Protein AF-Q04TT3-F1 (afdb_monomer)

pLDDT: mean 83.15, std 13.66, range [38.78, 97.31]

Organism: Leptospira borgpetersenii serovar Hardjo-bovis (strain JB197) (NCBI:txid355277)

Foldseek 3Di:
DDWDWDWDWDDQWQKIWIWTDTQPQFIAIDIDGHPGSVVSVVVSVVVVVVVVVVVDDQDAADDPVRLVVLVVVLVVPPDDDCLVSSLVVLSSCLVRYDPVCNLVSLVVNLVSLVVLLVQLDDPDDPPDPCPPPCSQVVCCVRHVDRSVRSNVVSVSSNVVSVVVNVVD

Structure (mmCIF, N/CA/C/O backbone):
data_AF-Q04TT3-F1
#
_entry.id   AF-Q04TT3-F1
#
loop_
_atom_site.group_PDB
_atom_site.id
_atom_site.type_symbol
_atom_site.label_atom_id
_atom_site.label_alt_id
_atom_site.label_comp_id
_atom_site.label_asym_id
_atom_site.label_entity_id
_atom_site.label_seq_id
_atom_site.pdbx_PDB_ins_code
_atom_site.Cartn_x
_atom_site.Cartn_y
_atom_site.Cartn_z
_atom_site.occupancy
_atom_site.B_iso_or_equiv
_atom_site.auth_seq_id
_atom_site.auth_comp_id
_atom_site.auth_asym_id
_atom_site.auth_atom_id
_atom_site.pdbx_PDB_model_num
ATOM 1 N N . MET A 1 1 ? -8.845 -22.925 8.012 1.00 45.50 1 MET A N 1
ATOM 2 C CA . MET A 1 1 ? -9.043 -21.457 8.051 1.00 45.50 1 MET A CA 1
ATOM 3 C C . MET A 1 1 ? -9.605 -21.012 6.712 1.00 45.50 1 MET A C 1
ATOM 5 O O . MET A 1 1 ? -9.170 -21.548 5.700 1.00 45.50 1 MET A O 1
ATOM 9 N N . ARG A 1 2 ? -10.594 -20.108 6.682 1.00 50.44 2 ARG A N 1
ATOM 10 C CA . ARG A 1 2 ? -11.038 -19.515 5.411 1.00 50.44 2 ARG A CA 1
ATOM 11 C C . ARG A 1 2 ? -9.914 -18.624 4.886 1.00 50.44 2 ARG A C 1
ATOM 13 O O . ARG A 1 2 ? -9.351 -17.847 5.645 1.00 50.44 2 ARG A O 1
ATOM 20 N N . SER A 1 3 ? -9.598 -18.778 3.608 1.00 63.53 3 SER A N 1
ATOM 21 C CA . SER A 1 3 ? -8.737 -17.865 2.863 1.00 63.53 3 SER A CA 1
ATOM 22 C C . SER A 1 3 ? -9.284 -16.440 2.955 1.00 63.53 3 SER A C 1
ATOM 24 O O . SER A 1 3 ? -10.418 -16.218 2.535 1.00 63.53 3 SER A O 1
ATOM 26 N N . ILE A 1 4 ? -8.501 -15.494 3.476 1.00 72.50 4 ILE A N 1
ATOM 27 C CA . ILE A 1 4 ? -8.856 -14.071 3.458 1.00 72.50 4 ILE A CA 1
ATOM 28 C C . ILE A 1 4 ? -8.253 -13.465 2.194 1.00 72.50 4 ILE A C 1
ATOM 30 O O . ILE A 1 4 ? -7.033 -13.399 2.051 1.00 72.50 4 ILE A O 1
ATOM 34 N N . THR A 1 5 ? -9.118 -13.052 1.273 1.00 84.19 5 THR A N 1
ATOM 35 C CA . THR A 1 5 ? -8.739 -12.263 0.100 1.00 84.19 5 THR A CA 1
ATOM 36 C C . THR A 1 5 ? -8.814 -10.786 0.439 1.00 84.19 5 THR A C 1
ATOM 38 O O . THR A 1 5 ? -9.765 -10.351 1.091 1.00 84.19 5 THR A O 1
ATOM 41 N N . TYR A 1 6 ? -7.861 -10.002 -0.045 1.00 84.62 6 TYR A N 1
ATOM 42 C CA . TYR A 1 6 ? -7.850 -8.559 0.157 1.00 84.62 6 TYR A CA 1
ATOM 43 C C . TYR A 1 6 ? -7.624 -7.833 -1.170 1.00 84.62 6 TYR A C 1
ATOM 45 O O . TYR A 1 6 ? -7.129 -8.399 -2.148 1.00 84.62 6 TYR A O 1
ATOM 53 N N . CYS A 1 7 ? -8.036 -6.569 -1.202 1.00 89.94 7 CYS A N 1
ATOM 54 C CA . CYS A 1 7 ? -7.717 -5.649 -2.276 1.00 89.94 7 CYS A CA 1
ATOM 55 C C . CYS A 1 7 ? -7.348 -4.302 -1.663 1.00 89.94 7 CYS A C 1
ATOM 57 O O . CYS A 1 7 ? -8.102 -3.750 -0.861 1.00 89.94 7 CYS A O 1
ATOM 59 N N . GLN A 1 8 ? -6.181 -3.799 -2.037 1.00 89.25 8 GLN A N 1
ATOM 60 C CA . GLN A 1 8 ? -5.664 -2.509 -1.628 1.00 89.25 8 GLN A CA 1
ATOM 61 C C . GLN A 1 8 ? -5.526 -1.621 -2.858 1.00 89.25 8 GLN A C 1
ATOM 63 O O . GLN A 1 8 ? -4.967 -2.029 -3.874 1.00 89.25 8 GLN A O 1
ATOM 68 N N . LEU A 1 9 ? -6.068 -0.411 -2.745 1.00 92.56 9 LEU A N 1
ATOM 69 C CA . LEU A 1 9 ? -5.995 0.617 -3.769 1.00 92.56 9 LEU A CA 1
ATOM 70 C C . LEU A 1 9 ? -5.149 1.771 -3.232 1.00 92.56 9 LEU A C 1
ATOM 72 O O . LEU A 1 9 ? -5.448 2.309 -2.164 1.00 92.56 9 LEU A O 1
ATOM 76 N N . GLU A 1 10 ? -4.112 2.155 -3.965 1.00 92.31 10 GLU A N 1
ATOM 77 C CA . GLU A 1 10 ? -3.209 3.248 -3.604 1.00 92.31 10 GLU A CA 1
ATOM 78 C C . GLU A 1 10 ? -3.128 4.255 -4.753 1.00 92.31 10 GLU A C 1
ATOM 80 O O . GLU A 1 10 ? -3.262 3.897 -5.924 1.00 92.31 10 GLU A O 1
ATOM 85 N N . LEU A 1 11 ? -2.900 5.523 -4.414 1.00 92.88 11 LEU A N 1
ATOM 86 C CA . LEU A 1 11 ? -2.811 6.617 -5.376 1.00 92.88 11 LEU A CA 1
ATOM 87 C C . LEU A 1 11 ? -1.561 7.456 -5.111 1.00 92.88 11 LEU A C 1
ATOM 89 O O . LEU A 1 11 ? -1.401 8.025 -4.028 1.00 92.88 11 LEU A O 1
ATOM 93 N N . TYR A 1 12 ? -0.723 7.590 -6.137 1.00 91.56 12 TYR A N 1
ATOM 94 C CA . TYR A 1 12 ? 0.510 8.371 -6.109 1.00 91.56 12 TYR A CA 1
ATOM 95 C C . TYR A 1 12 ? 0.590 9.281 -7.341 1.00 91.56 12 TYR A C 1
ATOM 97 O O . TYR A 1 12 ? 1.057 8.883 -8.406 1.00 91.56 12 TYR A O 1
ATOM 105 N N . GLY A 1 13 ? 0.122 10.526 -7.212 1.00 90.38 13 GLY A N 1
ATOM 106 C CA . GLY A 1 13 ? 0.045 11.447 -8.352 1.00 90.38 13 GLY A CA 1
ATOM 107 C C . GLY A 1 13 ? -0.952 10.939 -9.396 1.00 90.38 13 GLY A C 1
ATOM 108 O O . GLY A 1 13 ? -2.126 10.777 -9.076 1.00 90.38 13 GLY A O 1
ATOM 109 N N . SER A 1 14 ? -0.484 10.665 -10.617 1.00 92.62 14 SER A N 1
ATOM 110 C CA . SER A 1 14 ? -1.290 10.064 -11.690 1.00 92.62 14 SER A CA 1
ATOM 111 C C . SER A 1 14 ? -1.205 8.530 -11.754 1.00 92.62 14 SER A C 1
ATOM 113 O O . SER A 1 14 ? -1.708 7.925 -12.698 1.00 92.62 14 SER A O 1
ATOM 115 N N . ILE A 1 15 ? -0.555 7.890 -10.777 1.00 93.56 15 ILE A N 1
ATOM 116 C CA . ILE A 1 15 ? -0.375 6.437 -10.727 1.00 93.56 15 ILE A CA 1
ATOM 117 C C . ILE A 1 15 ? -1.375 5.827 -9.744 1.00 93.56 15 ILE A C 1
ATOM 119 O O . ILE A 1 15 ? -1.393 6.197 -8.567 1.00 93.56 15 ILE A O 1
ATOM 123 N N . VAL A 1 16 ? -2.162 4.860 -10.214 1.00 95.88 16 VAL A N 1
ATOM 124 C CA . VAL A 1 16 ? -3.056 4.034 -9.392 1.00 95.88 16 VAL A CA 1
ATOM 125 C C . VAL A 1 16 ? -2.460 2.638 -9.261 1.00 95.88 16 VAL A C 1
ATOM 127 O O . VAL A 1 16 ? -2.189 1.975 -10.263 1.00 95.88 16 VAL A O 1
ATOM 130 N N . ILE A 1 17 ? -2.274 2.183 -8.025 1.00 94.62 17 ILE A N 1
ATOM 131 C CA . ILE A 1 17 ? -1.771 0.843 -7.716 1.00 94.62 17 ILE A CA 1
ATOM 132 C C . ILE A 1 17 ? -2.904 0.004 -7.147 1.00 94.62 17 ILE A C 1
ATOM 134 O O . ILE A 1 17 ? -3.594 0.415 -6.212 1.00 94.62 17 ILE A O 1
ATOM 138 N N . VAL A 1 18 ? -3.081 -1.185 -7.714 1.00 93.94 18 VAL A N 1
ATOM 139 C CA . VAL A 1 18 ? -4.058 -2.177 -7.275 1.00 93.94 18 VAL A CA 1
ATOM 140 C C . VAL A 1 18 ? -3.305 -3.418 -6.832 1.00 93.94 18 VAL A C 1
ATOM 142 O O . VAL A 1 18 ? -2.758 -4.140 -7.659 1.00 93.94 18 VAL A O 1
ATOM 145 N N . SER A 1 19 ? -3.312 -3.685 -5.532 1.00 90.75 19 SER A N 1
ATOM 146 C CA . SER A 1 19 ? -2.748 -4.905 -4.955 1.00 90.75 19 SER A CA 1
ATOM 147 C C . SER A 1 19 ? -3.892 -5.841 -4.580 1.00 90.75 19 SER A C 1
ATOM 149 O O . SER A 1 19 ? -4.702 -5.511 -3.713 1.00 90.75 19 SER A O 1
ATOM 151 N N . LYS A 1 20 ? -3.991 -7.000 -5.231 1.00 89.62 20 LYS A N 1
ATOM 152 C CA . LYS A 1 20 ? -4.978 -8.047 -4.921 1.00 89.62 20 LYS A CA 1
ATOM 153 C C . LYS A 1 20 ? -4.248 -9.308 -4.503 1.00 89.62 20 LYS A C 1
ATOM 155 O O . LYS A 1 20 ? -3.353 -9.747 -5.211 1.00 89.62 20 LYS A O 1
ATOM 160 N N . GLY A 1 21 ? -4.648 -9.922 -3.402 1.00 85.38 21 GLY A N 1
ATOM 161 C CA . GLY A 1 21 ? -3.961 -11.117 -2.931 1.00 85.38 21 GLY A CA 1
ATOM 162 C C . GLY A 1 21 ? -4.792 -11.964 -1.992 1.00 85.38 21 GLY A C 1
ATOM 163 O O . GLY A 1 21 ? -5.947 -11.658 -1.665 1.00 85.38 21 GLY A O 1
ATOM 164 N N . GLN A 1 22 ? -4.167 -13.052 -1.569 1.00 80.62 22 GLN A N 1
ATOM 165 C CA . GLN A 1 22 ? -4.653 -13.918 -0.515 1.00 80.62 22 GLN A CA 1
ATOM 166 C C . GLN A 1 22 ? -3.584 -13.957 0.570 1.00 80.62 22 GLN A C 1
ATOM 168 O O . GLN A 1 22 ? -2.437 -14.290 0.288 1.00 80.62 22 GLN A O 1
ATOM 173 N N . LEU A 1 23 ? -3.988 -13.684 1.811 1.00 72.38 23 LEU A N 1
ATOM 174 C CA . LEU A 1 23 ? -3.067 -13.645 2.942 1.00 72.38 23 LEU A CA 1
ATOM 175 C C . LEU A 1 23 ? -2.246 -14.948 3.031 1.00 72.38 23 LEU A C 1
ATOM 177 O O . LEU A 1 23 ? -2.831 -16.038 3.099 1.00 72.38 23 LEU A O 1
ATOM 181 N N . GLY A 1 24 ? -0.914 -14.819 3.022 1.00 69.25 24 GLY A N 1
ATOM 182 C CA . GLY A 1 24 ? 0.050 -15.926 3.089 1.00 69.25 24 GLY A CA 1
ATOM 183 C C . GLY A 1 24 ? 0.190 -16.750 1.801 1.00 69.25 24 GLY A C 1
ATOM 184 O O . GLY A 1 24 ? 0.664 -17.884 1.849 1.00 69.25 24 GLY A O 1
ATOM 185 N N . LYS A 1 25 ? -0.298 -16.245 0.660 1.00 73.88 25 LYS A N 1
ATOM 186 C CA . LYS A 1 25 ? -0.160 -16.885 -0.663 1.00 73.88 25 LYS A CA 1
ATOM 187 C C . LYS A 1 25 ? 0.359 -15.944 -1.756 1.00 73.88 25 LYS A C 1
ATOM 189 O O . LYS A 1 25 ? 0.292 -16.302 -2.931 1.00 73.88 25 LYS A O 1
ATOM 194 N N . GLY A 1 26 ? 0.847 -14.765 -1.380 1.00 73.00 26 GLY A N 1
ATOM 195 C CA . GLY A 1 26 ? 1.313 -13.747 -2.312 1.00 73.00 26 GLY A CA 1
ATOM 196 C C . GLY A 1 26 ? 0.197 -12.892 -2.918 1.00 73.00 26 GLY A C 1
ATOM 197 O O . GLY A 1 26 ? -1.002 -13.041 -2.628 1.00 73.00 26 GLY A O 1
ATOM 198 N N . ARG A 1 27 ? 0.619 -11.957 -3.773 1.00 84.19 27 ARG A N 1
ATOM 199 C CA . ARG A 1 27 ? -0.220 -10.867 -4.270 1.00 84.19 27 ARG A CA 1
ATOM 200 C C . ARG A 1 27 ? 0.085 -10.524 -5.713 1.00 84.19 27 ARG A C 1
ATOM 202 O O . ARG A 1 27 ? 1.195 -10.672 -6.178 1.00 84.19 27 ARG A O 1
ATOM 209 N N . ILE A 1 28 ? -0.892 -9.995 -6.423 1.00 89.62 28 ILE A N 1
ATOM 210 C CA . ILE A 1 28 ? -0.698 -9.406 -7.743 1.00 89.62 28 ILE A CA 1
ATOM 211 C C . ILE A 1 28 ? -0.787 -7.901 -7.570 1.00 89.62 28 ILE A C 1
ATOM 213 O O . ILE A 1 28 ? -1.786 -7.397 -7.047 1.00 89.62 28 ILE A O 1
ATOM 217 N N . ILE A 1 29 ? 0.246 -7.189 -8.011 1.00 91.50 29 ILE A N 1
ATOM 218 C CA . ILE A 1 29 ? 0.243 -5.731 -8.045 1.00 91.50 29 ILE A CA 1
ATOM 219 C C . ILE A 1 29 ? 0.126 -5.281 -9.497 1.00 91.50 29 ILE A C 1
ATOM 221 O O . ILE A 1 29 ? 0.976 -5.568 -10.333 1.00 91.50 29 ILE A O 1
ATOM 225 N N . THR A 1 30 ? -0.939 -4.546 -9.797 1.00 93.19 30 THR A N 1
ATOM 226 C CA . THR A 1 30 ? -1.148 -3.901 -11.094 1.00 93.19 30 THR A CA 1
ATOM 227 C C . THR A 1 30 ? -0.964 -2.399 -10.953 1.00 93.19 30 THR A C 1
ATOM 229 O O . THR A 1 30 ? -1.481 -1.783 -10.021 1.00 93.19 30 THR A O 1
ATOM 232 N N . MET A 1 31 ? -0.235 -1.807 -11.894 1.00 94.19 31 MET A N 1
ATOM 233 C CA . MET A 1 31 ? -0.026 -0.368 -11.970 1.00 94.19 31 MET A CA 1
ATOM 234 C C . MET A 1 31 ? -0.754 0.211 -13.181 1.00 94.19 31 MET A C 1
ATOM 236 O O . MET A 1 31 ? -0.522 -0.206 -14.316 1.00 94.19 31 MET A O 1
ATOM 240 N N . HIS A 1 32 ? -1.577 1.225 -12.936 1.00 94.31 32 HIS A N 1
ATOM 241 C CA . HIS A 1 32 ? -2.252 2.012 -13.958 1.00 94.31 32 HIS A CA 1
ATOM 242 C C . HIS A 1 32 ? -1.674 3.426 -13.958 1.00 94.31 32 HIS A C 1
ATOM 244 O O . HIS A 1 32 ? -1.581 4.069 -12.911 1.00 94.31 32 HIS A O 1
ATOM 250 N N . ARG A 1 33 ? -1.249 3.898 -15.131 1.00 93.62 33 ARG A N 1
ATOM 251 C CA . ARG A 1 33 ? -0.715 5.250 -15.315 1.00 93.62 33 ARG A CA 1
ATOM 252 C C . ARG A 1 33 ? -1.748 6.079 -16.055 1.00 93.62 33 ARG A C 1
ATOM 254 O O . ARG A 1 33 ? -1.990 5.840 -17.235 1.00 93.62 33 ARG A O 1
ATOM 261 N N . GLU A 1 34 ? -2.318 7.051 -15.363 1.00 95.44 34 GLU A N 1
ATOM 262 C CA . GLU A 1 34 ? -3.268 7.985 -15.948 1.00 95.44 34 GLU A CA 1
ATOM 263 C C . GLU A 1 34 ? -2.572 9.236 -16.482 1.00 95.44 34 GLU A C 1
ATOM 265 O O . GLU A 1 34 ? -1.430 9.559 -16.141 1.00 95.44 34 GLU A O 1
ATOM 270 N N . THR A 1 35 ? -3.292 9.979 -17.319 1.00 94.31 35 THR A N 1
ATOM 271 C CA . THR A 1 35 ? -2.793 11.212 -17.938 1.00 94.31 35 THR A CA 1
ATOM 272 C C . THR A 1 35 ? -2.663 12.380 -16.959 1.00 94.31 35 THR A C 1
ATOM 274 O O . THR A 1 35 ? -1.934 13.329 -17.237 1.00 94.31 35 THR A O 1
ATOM 277 N N . SER A 1 36 ? -3.374 12.343 -15.827 1.00 94.44 36 SER A N 1
ATOM 278 C CA . SER A 1 36 ? -3.357 13.391 -14.801 1.00 94.44 36 SER A CA 1
ATOM 279 C C . SER A 1 36 ? -3.758 12.854 -13.422 1.00 94.44 36 SER A C 1
ATOM 281 O O . SER A 1 36 ? -4.281 11.748 -13.291 1.00 94.44 36 SER A O 1
ATOM 283 N N . SER A 1 37 ? -3.551 13.651 -12.373 1.00 93.69 37 SER A N 1
ATOM 284 C CA . SER A 1 37 ? -3.995 13.296 -11.018 1.00 93.69 37 SER A CA 1
ATOM 285 C C . SER A 1 37 ? -5.522 13.236 -10.910 1.00 93.69 37 SER A C 1
ATOM 287 O O . SER A 1 37 ? -6.060 12.383 -10.214 1.00 93.69 37 SER A O 1
ATOM 289 N N . GLU A 1 38 ? -6.245 14.112 -11.611 1.00 96.00 38 GLU A N 1
ATOM 290 C CA . GLU A 1 38 ? -7.714 14.140 -11.608 1.00 96.00 38 GLU A CA 1
ATOM 291 C C . GLU A 1 38 ? -8.291 12.873 -12.244 1.00 96.00 38 GLU A C 1
ATOM 293 O O . GLU A 1 38 ? -9.227 12.276 -11.712 1.00 96.00 38 GLU A O 1
ATOM 298 N N . THR A 1 39 ? -7.696 12.432 -13.355 1.00 96.69 39 THR A N 1
ATOM 299 C CA . THR A 1 39 ? -8.084 11.186 -14.032 1.00 96.69 39 THR A CA 1
ATOM 300 C C . THR A 1 39 ? -7.752 9.956 -13.181 1.00 96.69 39 THR A C 1
ATOM 302 O O . THR A 1 39 ? -8.585 9.059 -13.068 1.00 96.69 39 THR A O 1
ATOM 305 N N . ALA A 1 40 ? -6.623 9.959 -12.464 1.00 96.06 40 ALA A N 1
ATOM 306 C CA . ALA A 1 40 ? -6.284 8.920 -11.486 1.00 96.06 40 ALA A CA 1
ATOM 307 C C . ALA A 1 40 ? -7.254 8.849 -10.299 1.00 96.06 40 ALA A C 1
ATOM 309 O O . ALA A 1 40 ? -7.634 7.757 -9.878 1.00 96.06 40 ALA A O 1
ATOM 310 N N . VAL A 1 41 ? -7.719 9.992 -9.787 1.00 96.75 41 VAL A N 1
ATOM 311 C CA . VAL A 1 41 ? -8.748 10.031 -8.735 1.00 96.75 41 VAL A CA 1
ATOM 312 C C . VAL A 1 41 ? -10.076 9.455 -9.236 1.00 96.75 41 VAL A C 1
ATOM 314 O O . VAL A 1 41 ? -10.720 8.696 -8.508 1.00 96.75 41 VAL A O 1
ATOM 317 N N . ALA A 1 42 ? -10.480 9.780 -10.469 1.00 96.56 42 ALA A N 1
ATOM 318 C CA . ALA A 1 42 ? -11.685 9.217 -11.075 1.00 96.56 42 ALA A CA 1
ATOM 319 C C . ALA A 1 42 ? -11.574 7.689 -11.220 1.00 96.56 42 ALA A C 1
ATOM 321 O O . ALA A 1 42 ? -12.445 6.966 -10.738 1.00 96.56 42 ALA A O 1
ATOM 322 N N . HIS A 1 43 ? -10.455 7.195 -11.756 1.00 97.31 43 HIS A N 1
ATOM 323 C CA . HIS A 1 43 ? -10.203 5.761 -11.889 1.00 97.31 43 HIS A CA 1
ATOM 324 C C . HIS A 1 43 ? -10.215 5.041 -10.525 1.00 97.31 43 HIS A C 1
ATOM 326 O O . HIS A 1 43 ? -10.869 4.010 -10.365 1.00 97.31 43 HIS A O 1
ATOM 332 N N . LEU A 1 44 ? -9.575 5.609 -9.497 1.00 95.69 44 LEU A N 1
ATOM 333 C CA . LEU A 1 44 ? -9.604 5.060 -8.136 1.00 95.69 44 LEU A CA 1
ATOM 334 C C . LEU A 1 44 ? -11.040 4.950 -7.584 1.00 95.69 44 LEU A C 1
ATOM 336 O O . LEU A 1 44 ? -11.384 3.969 -6.920 1.00 95.69 44 LEU A O 1
ATOM 340 N N . SER A 1 45 ? -11.883 5.951 -7.856 1.00 95.12 45 SER A N 1
ATOM 341 C CA . SER A 1 45 ? -13.297 5.956 -7.462 1.00 95.12 45 SER A CA 1
ATOM 342 C C . SER A 1 45 ? -14.081 4.834 -8.150 1.00 95.12 45 SER A C 1
ATOM 344 O O . SER A 1 45 ? -14.827 4.108 -7.485 1.00 95.12 45 SER A O 1
ATOM 346 N N . ASP A 1 46 ? -13.865 4.633 -9.449 1.00 96.38 46 ASP A N 1
ATOM 347 C CA . ASP A 1 46 ? -14.522 3.579 -10.229 1.00 96.38 46 ASP A CA 1
ATOM 348 C C . ASP A 1 46 ? -14.107 2.175 -9.761 1.00 96.38 46 ASP A C 1
ATOM 350 O O . ASP A 1 46 ? -14.953 1.286 -9.586 1.00 96.38 46 ASP A O 1
ATOM 354 N N . LEU A 1 47 ? -12.818 1.983 -9.460 1.00 96.25 47 LEU A N 1
ATOM 355 C CA . LEU A 1 47 ? -12.307 0.750 -8.856 1.00 96.25 47 LEU A CA 1
ATOM 356 C C . LEU A 1 47 ? -12.965 0.486 -7.501 1.00 96.25 47 LEU A C 1
ATOM 358 O O . LEU A 1 47 ? -13.438 -0.621 -7.247 1.00 96.25 47 LEU A O 1
ATOM 362 N N . ARG A 1 48 ? -13.072 1.506 -6.641 1.00 92.88 48 ARG A N 1
ATOM 363 C CA . ARG A 1 48 ? -13.723 1.373 -5.331 1.00 92.88 48 ARG A CA 1
ATOM 364 C C . ARG A 1 48 ? -15.189 0.955 -5.458 1.00 92.88 48 ARG A C 1
ATOM 366 O O . ARG A 1 48 ? -15.635 0.092 -4.704 1.00 92.88 48 ARG A O 1
ATOM 373 N N . GLN A 1 49 ? -15.938 1.532 -6.398 1.00 94.00 49 GLN A N 1
ATOM 374 C CA . GLN A 1 49 ? -17.330 1.137 -6.645 1.00 94.00 49 GLN A CA 1
ATOM 375 C C . GLN A 1 49 ? -17.436 -0.304 -7.152 1.00 94.00 49 GLN A C 1
ATOM 377 O O . GLN A 1 49 ? -18.365 -1.022 -6.779 1.00 94.00 49 GLN A O 1
ATOM 382 N N . SER A 1 50 ? -16.483 -0.738 -7.976 1.00 94.69 50 SER A N 1
ATOM 383 C CA . SER A 1 50 ? -16.419 -2.112 -8.479 1.00 94.69 50 SER A CA 1
ATOM 384 C C . SER A 1 50 ? -16.149 -3.111 -7.351 1.00 94.69 50 SER A C 1
ATOM 386 O O . SER A 1 50 ? -16.868 -4.099 -7.232 1.00 94.69 50 SER A O 1
ATOM 388 N N . LEU A 1 51 ? -15.224 -2.798 -6.437 1.00 92.62 51 LEU A N 1
ATOM 389 C CA . LEU A 1 51 ? -14.944 -3.633 -5.263 1.00 92.62 51 LEU A CA 1
ATOM 390 C C . LEU A 1 51 ? -16.168 -3.813 -4.352 1.00 92.62 51 LEU A C 1
ATOM 392 O O . LEU A 1 51 ? -16.407 -4.912 -3.857 1.00 92.62 51 LEU A O 1
ATOM 396 N N . VAL A 1 52 ? -16.986 -2.771 -4.169 1.00 90.62 52 VAL A N 1
ATOM 397 C CA . VAL A 1 52 ? -18.241 -2.885 -3.402 1.00 90.62 52 VAL A CA 1
ATOM 398 C C . VAL A 1 52 ? -19.212 -3.864 -4.072 1.00 90.62 52 VAL A C 1
ATOM 400 O O . VAL A 1 52 ? -19.829 -4.675 -3.385 1.00 90.62 52 VAL A O 1
ATOM 403 N N . LYS A 1 53 ? -19.319 -3.845 -5.408 1.00 91.81 53 LYS A N 1
ATOM 404 C CA . LYS A 1 53 ? -20.140 -4.810 -6.168 1.00 91.81 53 LYS A CA 1
ATOM 405 C C . LYS A 1 53 ? -19.597 -6.241 -6.067 1.00 91.81 53 LYS A C 1
ATOM 407 O O . LYS A 1 53 ? -20.373 -7.189 -6.113 1.00 91.81 53 LYS A O 1
ATOM 412 N N . GLU A 1 54 ? -18.286 -6.391 -5.885 1.00 91.25 54 GLU A N 1
ATOM 413 C CA . GLU A 1 54 ? -17.604 -7.665 -5.619 1.00 91.25 54 GLU A CA 1
ATOM 414 C C . GLU A 1 54 ? -17.713 -8.122 -4.144 1.00 91.25 54 GLU A C 1
ATOM 416 O O . GLU A 1 54 ? -17.162 -9.159 -3.781 1.00 91.25 54 GLU A O 1
ATOM 421 N N . ASN A 1 55 ? -18.469 -7.410 -3.296 1.00 90.56 55 ASN A N 1
ATOM 422 C CA . ASN A 1 55 ? -18.647 -7.665 -1.857 1.00 90.56 55 ASN A CA 1
ATOM 423 C C . ASN A 1 55 ? -17.396 -7.435 -0.992 1.00 90.56 55 ASN A C 1
ATOM 425 O O . ASN A 1 55 ? -17.320 -7.937 0.133 1.00 90.56 55 ASN A O 1
ATOM 429 N N . TYR A 1 56 ? -16.426 -6.650 -1.467 1.00 89.06 56 TYR A N 1
ATOM 430 C CA . TYR A 1 56 ? -15.367 -6.161 -0.589 1.00 89.06 56 TYR A CA 1
ATOM 431 C C . TYR A 1 56 ? -15.931 -5.130 0.386 1.00 89.06 56 TYR A C 1
ATOM 433 O O . TYR A 1 56 ? -16.665 -4.212 0.012 1.00 89.06 56 TYR A O 1
ATOM 441 N N . VAL A 1 57 ? -15.529 -5.258 1.648 1.00 87.75 57 VAL A N 1
ATOM 442 C CA . VAL A 1 57 ? -15.878 -4.321 2.715 1.00 87.75 57 VAL A CA 1
ATOM 443 C C . VAL A 1 57 ? -14.642 -3.553 3.155 1.00 87.75 57 VAL A C 1
ATOM 445 O O . VAL A 1 57 ? -13.543 -4.105 3.230 1.00 87.75 57 VAL A O 1
ATOM 448 N N . SER A 1 58 ? -14.813 -2.263 3.444 1.00 85.00 58 SER A N 1
ATOM 449 C CA . SER A 1 58 ? -13.747 -1.488 4.077 1.00 85.00 58 SER A CA 1
ATOM 450 C C . SER A 1 58 ? -13.460 -2.060 5.467 1.00 85.00 58 SER A C 1
ATOM 452 O O . SER A 1 58 ? -14.401 -2.408 6.183 1.00 85.00 58 SER A O 1
ATOM 454 N N . PRO A 1 59 ? -12.185 -2.174 5.860 1.00 82.44 59 PRO A N 1
ATOM 455 C CA . PRO A 1 59 ? -11.850 -2.796 7.125 1.00 82.44 59 PRO A CA 1
ATOM 456 C C . PRO A 1 59 ? -12.217 -1.891 8.307 1.00 82.44 59 PRO A C 1
ATOM 458 O O . PRO A 1 59 ? -11.994 -0.681 8.271 1.00 82.44 59 PRO A O 1
ATOM 461 N N . GLU A 1 60 ? -12.732 -2.489 9.381 1.00 86.94 60 GLU A N 1
ATOM 462 C CA . GLU A 1 60 ? -13.015 -1.769 10.625 1.00 86.94 60 GLU A CA 1
ATOM 463 C C . GLU A 1 60 ? -11.717 -1.374 11.360 1.00 86.94 60 GLU A C 1
ATOM 465 O O . GLU A 1 60 ? -10.718 -2.114 11.284 1.00 86.94 60 GLU A O 1
ATOM 470 N N . PRO A 1 61 ? -11.715 -0.242 12.097 1.00 88.31 61 PRO A N 1
ATOM 471 C CA . PRO A 1 61 ? -10.610 0.138 12.973 1.00 88.31 61 PRO A CA 1
ATOM 472 C C . PRO A 1 61 ? -10.252 -0.968 13.968 1.00 88.31 61 PRO A C 1
ATOM 474 O O . PRO A 1 61 ? -11.116 -1.706 14.445 1.00 88.31 61 PRO A O 1
ATOM 477 N N . LEU A 1 62 ? -8.968 -1.085 14.300 1.00 86.62 62 LEU A N 1
ATOM 478 C CA . LEU A 1 62 ? -8.520 -2.032 15.312 1.00 86.62 62 LEU A CA 1
ATOM 479 C C . LEU A 1 62 ? -8.846 -1.524 16.722 1.00 86.62 62 LEU A C 1
ATOM 481 O O . LEU A 1 62 ? -8.817 -0.330 17.011 1.00 86.62 62 LEU A O 1
ATOM 485 N N . SER A 1 63 ? -9.128 -2.457 17.634 1.00 89.19 63 SER A N 1
ATOM 486 C CA . SER A 1 63 ? -9.133 -2.143 19.066 1.00 89.19 63 SER A CA 1
ATOM 487 C C . SER A 1 63 ? -7.701 -1.919 19.563 1.00 89.19 63 SER A C 1
ATOM 489 O O . SER A 1 63 ? -6.764 -2.507 19.026 1.00 89.19 63 SER A O 1
ATOM 491 N N . LYS A 1 64 ? -7.524 -1.156 20.650 1.00 87.81 64 LYS A N 1
ATOM 492 C CA . LYS A 1 64 ? -6.199 -0.912 21.250 1.00 87.81 64 LYS A CA 1
ATOM 493 C C . LYS A 1 64 ? -5.426 -2.210 21.534 1.00 87.81 64 LYS A C 1
ATOM 495 O O . LYS A 1 64 ? -4.261 -2.322 21.177 1.00 87.81 64 LYS A O 1
ATOM 500 N N . LYS A 1 65 ? -6.102 -3.220 22.094 1.00 89.75 65 LYS A N 1
ATOM 501 C CA . LYS A 1 65 ? -5.514 -4.543 22.362 1.00 89.75 65 LYS A CA 1
ATOM 502 C C . LYS A 1 65 ? -5.065 -5.250 21.076 1.00 89.75 65 LYS A C 1
ATOM 504 O O . LYS A 1 65 ? -4.027 -5.902 21.069 1.00 89.75 65 LYS A O 1
ATOM 509 N N . ALA A 1 66 ? -5.843 -5.134 19.997 1.00 86.56 66 ALA A N 1
ATOM 510 C CA . ALA A 1 66 ? -5.476 -5.705 18.703 1.00 86.56 66 ALA A CA 1
ATOM 511 C C . ALA A 1 66 ? -4.288 -4.966 18.063 1.00 86.56 66 ALA A C 1
ATOM 513 O O . ALA A 1 66 ? -3.436 -5.617 17.468 1.00 86.56 66 ALA A O 1
ATOM 514 N N . GLU A 1 67 ? -4.194 -3.641 18.219 1.00 87.00 67 GLU A N 1
ATOM 515 C CA . GLU A 1 67 ? -3.014 -2.877 17.787 1.00 87.00 67 GLU A CA 1
ATOM 516 C C . GLU A 1 67 ? -1.757 -3.294 18.561 1.00 87.00 67 GLU A C 1
ATOM 518 O O . GLU A 1 67 ? -0.724 -3.553 17.951 1.00 87.00 67 GLU A O 1
ATOM 523 N N . GLU A 1 68 ? -1.840 -3.396 19.890 1.00 85.25 68 GLU A N 1
ATOM 524 C CA . GLU A 1 68 ? -0.723 -3.817 20.746 1.00 85.25 68 GLU A CA 1
ATOM 525 C C . GLU A 1 68 ? -0.210 -5.212 20.369 1.00 85.25 68 GLU A C 1
ATOM 527 O O . GLU A 1 68 ? 0.994 -5.388 20.172 1.00 85.25 68 GLU A O 1
ATOM 532 N N . GLN A 1 69 ? -1.122 -6.178 20.204 1.00 83.19 69 GLN A N 1
ATOM 533 C CA . GLN A 1 69 ? -0.776 -7.527 19.758 1.00 83.19 69 GLN A CA 1
ATOM 534 C C . GLN A 1 69 ? -0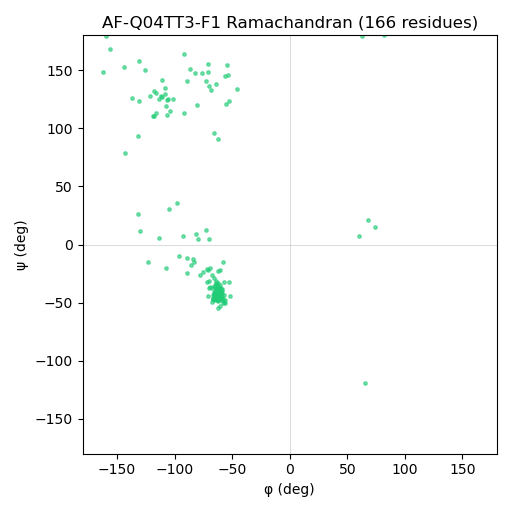.132 -7.503 18.369 1.00 83.19 69 GLN A C 1
ATOM 536 O O . GLN A 1 69 ? 0.905 -8.122 18.164 1.00 83.19 69 GLN A O 1
ATOM 541 N N . PHE A 1 70 ? -0.691 -6.732 17.435 1.00 80.25 70 PHE A N 1
ATOM 542 C CA . PHE A 1 70 ? -0.138 -6.619 16.092 1.00 80.25 70 PHE A CA 1
ATOM 543 C C . PHE A 1 70 ? 1.296 -6.080 16.092 1.00 80.25 70 PHE A C 1
ATOM 545 O O . PHE A 1 70 ? 2.155 -6.643 15.422 1.00 80.25 70 PHE A O 1
ATOM 552 N N . PHE A 1 71 ? 1.589 -5.007 16.833 1.00 80.25 71 PHE A N 1
ATOM 553 C CA . PHE A 1 71 ? 2.963 -4.507 16.894 1.00 80.25 71 PHE A CA 1
ATOM 554 C C . PHE A 1 71 ? 3.913 -5.513 17.542 1.00 80.25 71 PHE A C 1
ATOM 556 O O . PHE A 1 71 ? 5.073 -5.562 17.140 1.00 80.25 71 PHE A O 1
ATOM 563 N N . ALA A 1 72 ? 3.450 -6.297 18.520 1.00 77.75 72 ALA A N 1
ATOM 564 C CA . ALA A 1 72 ? 4.248 -7.379 19.084 1.00 77.75 72 ALA A CA 1
ATOM 565 C C . ALA A 1 72 ? 4.552 -8.449 18.023 1.00 77.75 72 ALA A C 1
ATOM 567 O O . ALA A 1 7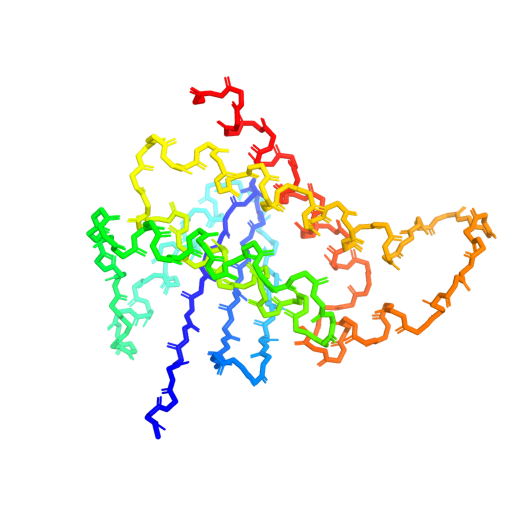2 ? 5.708 -8.833 17.862 1.00 77.75 72 ALA A O 1
ATOM 568 N N . ASP A 1 73 ? 3.547 -8.861 17.249 1.00 74.75 73 ASP A N 1
ATOM 569 C CA . ASP A 1 73 ? 3.692 -9.873 16.202 1.00 74.75 73 ASP A CA 1
ATOM 570 C C . ASP A 1 73 ? 4.578 -9.369 15.053 1.00 74.75 73 ASP A C 1
ATOM 572 O O . ASP A 1 73 ? 5.532 -10.042 14.675 1.00 74.75 73 ASP A O 1
ATOM 576 N N . LEU A 1 74 ? 4.354 -8.148 14.557 1.00 72.25 74 LEU A N 1
ATOM 577 C CA . LEU A 1 74 ? 5.108 -7.554 13.448 1.00 72.25 74 LEU A CA 1
ATOM 578 C C . LEU A 1 74 ? 6.607 -7.407 13.756 1.00 72.25 74 LEU A C 1
ATOM 580 O O . LEU A 1 74 ? 7.435 -7.617 12.871 1.00 72.25 74 LEU A O 1
ATOM 584 N N . LEU A 1 75 ? 6.974 -7.066 14.997 1.00 65.44 75 LEU A N 1
ATOM 585 C CA . LEU A 1 75 ? 8.382 -7.000 15.421 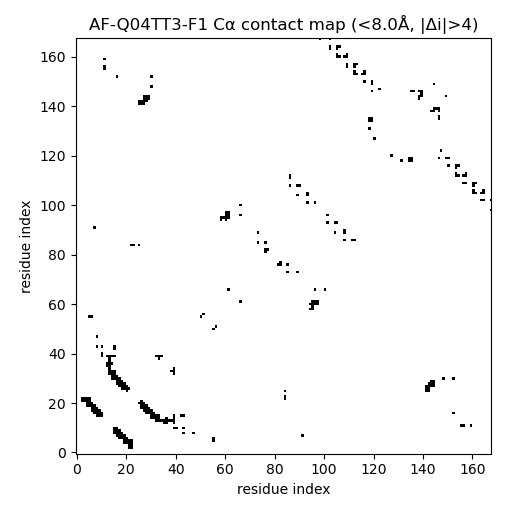1.00 65.44 75 LEU A CA 1
ATOM 586 C C . LEU A 1 75 ? 9.044 -8.391 15.447 1.00 65.44 75 LEU A C 1
ATOM 588 O O . LEU A 1 75 ? 10.258 -8.504 15.255 1.00 65.44 75 LEU A O 1
ATOM 592 N N . ASN A 1 76 ? 8.251 -9.450 15.628 1.00 62.84 76 ASN A N 1
ATOM 593 C CA . ASN A 1 76 ? 8.724 -10.833 15.639 1.00 62.84 76 ASN A CA 1
ATOM 594 C C . ASN A 1 76 ? 8.870 -11.445 14.230 1.00 62.84 76 ASN A C 1
ATOM 596 O O . A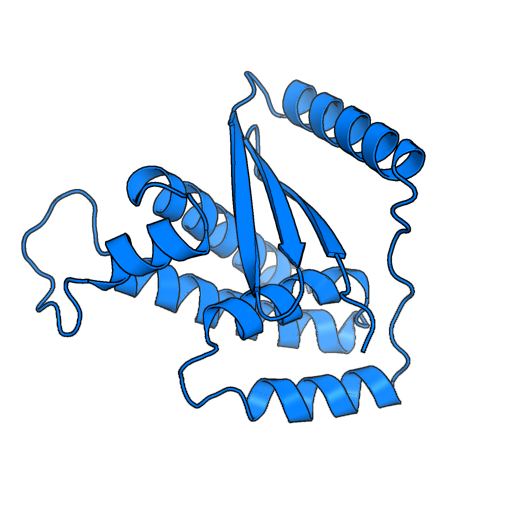SN A 1 76 ? 9.588 -12.431 14.090 1.00 62.84 76 ASN A O 1
ATOM 600 N N . VAL A 1 77 ? 8.295 -10.842 13.176 1.00 57.28 77 VAL A N 1
ATOM 601 C CA . VAL A 1 77 ? 8.406 -11.277 11.754 1.00 57.28 77 VAL A CA 1
ATOM 602 C C . VAL A 1 77 ? 9.801 -10.984 11.149 1.00 57.28 77 VAL A C 1
ATOM 604 O O . VAL A 1 77 ? 10.032 -11.084 9.951 1.00 57.28 77 VAL A O 1
ATOM 607 N N . SER A 1 78 ? 10.796 -10.637 11.967 1.00 49.94 78 SER A N 1
ATOM 608 C CA . SER A 1 78 ? 12.165 -10.302 11.538 1.00 49.94 78 SER A CA 1
ATOM 609 C C . SER A 1 78 ? 13.001 -11.485 11.009 1.00 49.94 78 SER A C 1
ATOM 611 O O . SER A 1 78 ? 14.175 -11.297 10.697 1.00 49.94 78 SER A O 1
ATOM 613 N N . LYS A 1 79 ? 12.436 -12.694 10.868 1.00 51.88 79 LYS A N 1
ATOM 614 C CA . LYS A 1 79 ? 13.134 -13.881 10.345 1.00 51.88 79 LYS A CA 1
ATOM 615 C C . LYS A 1 79 ? 12.453 -14.378 9.059 1.00 51.88 79 LYS A C 1
ATOM 617 O O . LYS A 1 79 ? 11.333 -14.868 9.117 1.00 51.88 79 LYS A O 1
ATOM 622 N N . TYR A 1 80 ? 13.134 -14.217 7.918 1.00 41.09 80 TYR A N 1
ATOM 623 C CA . TYR A 1 80 ? 12.744 -14.698 6.574 1.00 41.09 80 TYR A CA 1
ATOM 624 C C . TYR A 1 80 ? 12.256 -16.161 6.610 1.00 41.09 80 TYR A C 1
ATOM 626 O O . TYR A 1 80 ? 12.904 -16.971 7.282 1.00 41.09 80 TYR A O 1
ATOM 634 N N . PRO A 1 81 ? 11.125 -16.509 5.951 1.00 49.62 81 PRO A N 1
ATOM 635 C CA . PRO A 1 81 ? 10.845 -16.272 4.520 1.00 49.62 81 PRO A CA 1
ATOM 636 C C . PRO A 1 81 ? 9.700 -15.286 4.183 1.00 49.62 81 PRO A C 1
ATOM 638 O O . PRO A 1 81 ? 9.367 -15.121 3.019 1.00 49.62 81 PRO A O 1
ATOM 641 N N . GLU A 1 82 ? 9.094 -14.608 5.159 1.00 66.25 82 GLU A N 1
ATOM 642 C CA . GLU A 1 82 ? 7.799 -13.906 4.994 1.00 66.25 82 GLU A CA 1
ATOM 643 C C . GLU A 1 82 ? 7.922 -12.367 4.890 1.00 66.25 82 GLU A C 1
ATOM 645 O O . GLU A 1 82 ? 7.055 -11.614 5.341 1.00 66.25 82 GLU A O 1
ATOM 650 N N . PHE A 1 83 ? 9.027 -11.840 4.350 1.00 74.19 83 PHE A N 1
ATOM 651 C CA . PHE A 1 83 ? 9.284 -10.393 4.373 1.00 74.19 83 PHE A CA 1
ATOM 652 C C . PHE A 1 83 ? 8.204 -9.569 3.643 1.00 74.19 83 PHE A C 1
ATOM 654 O O . PHE A 1 83 ? 7.718 -8.572 4.199 1.00 74.19 83 PHE A O 1
ATOM 661 N N . HIS A 1 84 ? 7.808 -9.993 2.437 1.00 78.75 84 HIS A N 1
ATOM 662 C CA . HIS A 1 84 ? 6.776 -9.323 1.643 1.00 78.75 84 HIS A CA 1
ATOM 663 C C . HIS A 1 84 ? 5.370 -9.510 2.226 1.00 78.75 84 HIS A C 1
ATOM 665 O O . HIS A 1 84 ? 4.592 -8.556 2.206 1.00 78.75 84 HIS A O 1
ATOM 671 N N . ASP A 1 85 ? 5.090 -10.649 2.865 1.00 74.31 85 ASP A N 1
ATOM 672 C CA . ASP A 1 85 ? 3.864 -10.855 3.648 1.00 74.31 85 ASP A CA 1
ATOM 673 C C . ASP A 1 85 ? 3.795 -9.866 4.822 1.00 74.31 85 ASP A C 1
ATOM 675 O O . ASP A 1 85 ? 2.772 -9.231 5.071 1.00 74.31 85 ASP A O 1
ATOM 679 N N . GLY A 1 86 ? 4.911 -9.649 5.525 1.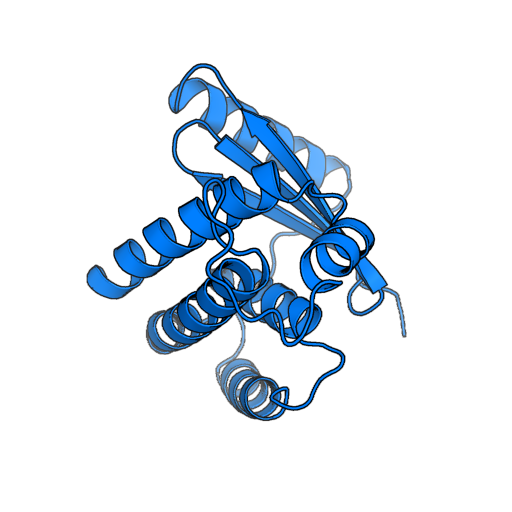00 75.44 86 GLY A N 1
ATOM 680 C CA . GLY A 1 86 ? 4.986 -8.660 6.600 1.00 75.44 86 GLY A CA 1
ATOM 681 C C . GLY A 1 86 ? 4.771 -7.221 6.114 1.00 75.44 86 GLY A C 1
ATOM 682 O O . GLY A 1 86 ? 4.173 -6.412 6.829 1.00 75.44 86 GLY A O 1
ATOM 683 N N . LEU A 1 87 ? 5.248 -6.889 4.909 1.00 81.31 87 LEU A N 1
ATOM 684 C CA . LEU A 1 87 ? 4.971 -5.599 4.273 1.00 81.31 87 LEU A CA 1
ATOM 685 C C . LEU A 1 87 ? 3.485 -5.476 3.913 1.00 81.31 87 LEU A C 1
ATOM 687 O O . LEU A 1 87 ? 2.862 -4.475 4.254 1.00 81.31 87 LEU A O 1
ATOM 691 N N . GLU A 1 88 ? 2.904 -6.504 3.300 1.00 77.56 88 GLU A N 1
ATOM 692 C CA . GLU A 1 88 ? 1.486 -6.569 2.940 1.00 77.56 88 GLU A CA 1
ATOM 693 C C . GLU A 1 88 ? 0.569 -6.396 4.156 1.00 77.56 88 GLU A C 1
ATOM 695 O O . GLU A 1 88 ? -0.340 -5.560 4.149 1.00 77.56 88 GLU A O 1
ATOM 700 N N . VAL A 1 89 ? 0.828 -7.142 5.231 1.00 76.31 89 VAL A N 1
ATOM 701 C CA . VAL A 1 89 ? 0.050 -7.036 6.466 1.00 76.31 89 VAL A CA 1
ATOM 702 C C . VAL A 1 89 ? 0.159 -5.624 7.035 1.00 76.31 89 VAL A C 1
ATOM 704 O O . VAL A 1 89 ? -0.864 -5.028 7.373 1.00 76.31 89 VAL A O 1
ATOM 707 N N . ALA A 1 90 ? 1.365 -5.054 7.106 1.00 80.31 90 ALA A N 1
ATOM 708 C CA . ALA A 1 90 ? 1.560 -3.696 7.607 1.00 80.31 90 ALA A CA 1
ATOM 709 C C . ALA A 1 90 ? 0.819 -2.646 6.756 1.00 80.31 90 ALA A C 1
ATOM 711 O O . ALA A 1 90 ? 0.184 -1.744 7.305 1.00 80.31 90 ALA A O 1
ATOM 712 N N . GLU A 1 91 ? 0.848 -2.783 5.430 1.00 83.19 91 GLU A N 1
ATOM 713 C CA . GLU A 1 91 ? 0.158 -1.898 4.489 1.00 83.19 91 GLU A CA 1
ATOM 714 C C . GLU A 1 91 ? -1.366 -1.949 4.683 1.00 83.19 91 GLU A C 1
ATOM 716 O O . GLU A 1 91 ? -2.013 -0.904 4.812 1.00 83.19 91 GLU A O 1
ATOM 721 N N . SER A 1 92 ? -1.928 -3.154 4.831 1.00 76.12 92 SER A N 1
ATOM 722 C CA . SER A 1 92 ? -3.369 -3.371 5.035 1.00 76.12 92 SER A CA 1
ATOM 723 C C . SER A 1 92 ? -3.931 -2.706 6.304 1.00 76.12 92 SER A C 1
ATOM 725 O O . SER A 1 92 ? -5.134 -2.450 6.420 1.00 76.12 92 SER A O 1
ATOM 727 N N . LEU A 1 93 ? -3.066 -2.414 7.278 1.00 78.75 93 LEU A N 1
ATOM 728 C CA . LEU A 1 93 ? -3.450 -1.878 8.581 1.00 78.75 93 LEU A CA 1
ATOM 729 C C . LEU A 1 93 ? -3.347 -0.359 8.662 1.00 78.75 93 LEU A C 1
ATOM 731 O O . LEU A 1 93 ? -3.865 0.224 9.616 1.00 78.75 93 LEU A O 1
ATOM 735 N N . LEU A 1 94 ? -2.752 0.303 7.666 1.00 83.62 94 LEU A N 1
ATOM 736 C CA . LEU A 1 94 ? -2.518 1.747 7.699 1.00 83.62 94 LEU A CA 1
ATOM 737 C C . LEU A 1 94 ? -3.811 2.559 7.901 1.00 83.62 94 LEU A C 1
ATOM 739 O O . LEU A 1 94 ? -3.801 3.602 8.560 1.00 83.62 94 LEU A O 1
ATOM 743 N N . LEU A 1 95 ? -4.935 2.055 7.381 1.00 82.62 95 LEU A N 1
ATOM 744 C CA . LEU A 1 95 ? -6.262 2.661 7.533 1.00 82.62 95 LEU A CA 1
ATOM 745 C C . LEU A 1 95 ? -6.981 2.283 8.837 1.00 82.62 95 LEU A C 1
ATOM 747 O O . LEU A 1 95 ? -7.987 2.902 9.173 1.00 82.62 95 LEU A O 1
ATOM 751 N N . ARG A 1 96 ? -6.489 1.277 9.564 1.00 86.06 96 ARG A N 1
ATOM 752 C CA . ARG A 1 96 ? -7.173 0.677 10.718 1.00 86.06 96 ARG A CA 1
ATOM 753 C C . ARG A 1 96 ? -6.543 1.037 12.057 1.00 86.06 96 ARG A C 1
ATOM 755 O O . ARG A 1 96 ? -7.211 0.890 13.075 1.00 86.06 96 ARG A O 1
ATOM 762 N N . VAL A 1 97 ? -5.278 1.462 12.059 1.00 88.25 97 VAL A N 1
ATOM 763 C CA . VAL A 1 97 ? -4.552 1.844 13.277 1.00 88.25 97 VAL A CA 1
ATOM 764 C C . VAL A 1 97 ? -4.859 3.277 13.712 1.00 88.25 97 VAL A C 1
ATOM 766 O O . VAL A 1 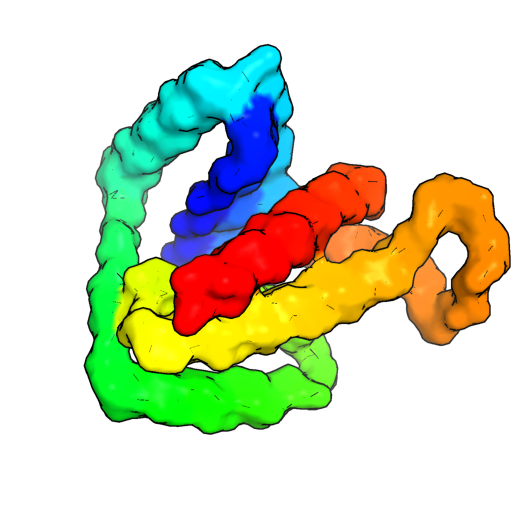97 ? -5.054 4.182 12.889 1.00 88.25 97 VAL A O 1
ATOM 769 N N . SER A 1 98 ? -4.840 3.492 15.024 1.00 87.81 98 SER A N 1
ATOM 770 C CA . SER A 1 98 ? -4.924 4.796 15.673 1.00 87.81 98 SER A CA 1
ATOM 771 C C . SER A 1 98 ? -3.850 5.768 15.172 1.00 87.81 98 SER A C 1
ATOM 773 O O . SER A 1 98 ? -2.775 5.372 14.722 1.00 87.81 98 SER A O 1
ATOM 775 N N . ASN A 1 99 ? -4.111 7.075 15.270 1.00 84.94 99 ASN A N 1
ATOM 776 C CA . ASN A 1 99 ? -3.143 8.094 14.848 1.00 84.94 99 ASN A CA 1
ATOM 777 C C . ASN A 1 99 ? -1.833 8.042 15.654 1.00 84.94 99 ASN A C 1
ATOM 779 O O . ASN A 1 99 ? -0.773 8.278 15.078 1.00 84.94 99 ASN A O 1
ATOM 783 N N . GLU A 1 100 ? -1.899 7.679 16.940 1.00 84.25 100 GLU A N 1
ATOM 784 C CA . GLU A 1 100 ? -0.726 7.473 17.803 1.00 84.25 100 GLU A CA 1
ATOM 785 C C . GLU A 1 100 ? 0.209 6.405 17.217 1.00 84.25 100 GLU A C 1
ATOM 787 O O . GLU A 1 100 ? 1.411 6.624 17.058 1.00 84.25 100 GLU A O 1
ATOM 792 N N . ASN A 1 101 ? -0.361 5.275 16.795 1.00 88.31 101 ASN A N 1
ATOM 793 C CA . ASN A 1 101 ? 0.395 4.161 16.237 1.00 88.31 101 ASN A CA 1
ATOM 794 C C . ASN A 1 101 ? 0.668 4.278 14.732 1.00 88.31 101 ASN A C 1
ATOM 796 O O . ASN A 1 101 ? 1.587 3.636 14.218 1.00 88.31 101 ASN A O 1
ATOM 800 N N . LYS A 1 102 ? -0.069 5.129 14.014 1.00 90.38 102 LYS A N 1
ATOM 801 C CA . LYS A 1 102 ? 0.089 5.338 12.569 1.00 90.38 102 LYS A CA 1
ATOM 802 C C . LYS A 1 102 ? 1.494 5.800 12.210 1.00 90.38 102 LYS A C 1
ATOM 804 O O . LYS A 1 102 ? 2.087 5.277 11.272 1.00 90.38 102 LYS A O 1
ATOM 809 N N . LYS A 1 103 ? 2.073 6.720 12.990 1.00 91.19 103 LYS A N 1
ATOM 810 C CA . LYS A 1 103 ? 3.450 7.188 12.769 1.00 91.19 103 LYS A CA 1
ATOM 811 C C . LYS A 1 103 ? 4.479 6.072 12.966 1.00 91.19 103 LYS A C 1
ATOM 813 O O . LYS A 1 103 ? 5.445 5.996 12.211 1.00 91.19 103 LYS A O 1
ATOM 818 N N . LYS A 1 104 ? 4.269 5.193 13.953 1.00 89.69 104 LYS A N 1
ATOM 819 C CA . LYS A 1 104 ? 5.123 4.018 14.191 1.00 89.69 104 LYS A CA 1
ATOM 820 C C . LYS A 1 104 ? 5.033 3.030 13.026 1.00 89.69 104 LYS A C 1
ATOM 822 O O . LYS A 1 104 ? 6.067 2.610 12.519 1.00 89.69 104 LYS A O 1
ATOM 827 N N . LEU A 1 105 ? 3.819 2.716 12.571 1.00 89.88 105 LEU A N 1
ATOM 828 C CA . LEU A 1 105 ? 3.592 1.832 11.425 1.00 89.88 105 LEU A CA 1
ATOM 829 C C . LEU A 1 105 ? 4.217 2.387 10.139 1.00 89.88 105 LEU A C 1
ATOM 831 O O . LEU A 1 105 ? 4.886 1.651 9.424 1.00 89.88 105 LEU A O 1
ATOM 835 N N . LEU A 1 106 ? 4.068 3.688 9.877 1.00 91.75 106 LEU A N 1
ATOM 836 C CA . LEU A 1 106 ? 4.658 4.337 8.705 1.00 91.75 106 LEU A CA 1
ATOM 837 C C . LEU A 1 106 ? 6.186 4.247 8.676 1.00 91.75 106 LEU A C 1
ATOM 839 O O . LEU A 1 106 ? 6.747 4.068 7.602 1.00 91.75 106 LEU A O 1
ATOM 843 N N . LYS A 1 107 ? 6.863 4.354 9.827 1.00 90.38 107 LYS A N 1
ATOM 844 C CA . LYS A 1 107 ? 8.321 4.161 9.894 1.00 90.38 107 LYS A CA 1
ATOM 845 C C . LYS A 1 107 ? 8.715 2.734 9.514 1.00 90.38 107 LYS A C 1
ATOM 847 O O . LYS A 1 107 ? 9.604 2.556 8.698 1.00 90.38 107 LYS A O 1
ATOM 852 N N . ILE A 1 108 ? 7.991 1.736 10.022 1.00 88.19 108 ILE A N 1
ATOM 853 C CA . ILE A 1 108 ? 8.231 0.328 9.672 1.00 88.19 108 ILE A CA 1
ATOM 854 C C . ILE A 1 108 ? 7.993 0.086 8.175 1.00 88.19 108 ILE A C 1
ATOM 856 O O . ILE A 1 108 ? 8.778 -0.598 7.526 1.00 88.19 108 ILE A O 1
ATOM 860 N N . LEU A 1 109 ? 6.922 0.658 7.617 1.00 90.19 109 LEU A N 1
ATOM 861 C CA . LEU A 1 109 ? 6.627 0.584 6.184 1.00 90.19 109 LEU A CA 1
ATOM 862 C C . LEU A 1 109 ? 7.706 1.257 5.334 1.00 90.19 109 LEU A C 1
ATOM 864 O O . LEU A 1 109 ? 8.068 0.726 4.289 1.00 90.19 109 LEU A O 1
ATOM 868 N N . PHE A 1 110 ? 8.226 2.399 5.786 1.00 91.50 110 PHE A N 1
ATOM 869 C CA . PHE A 1 110 ? 9.337 3.083 5.134 1.00 91.50 110 PHE A CA 1
ATOM 870 C C . PHE A 1 110 ? 10.583 2.192 5.101 1.00 91.50 110 PHE A C 1
ATOM 872 O O . PHE A 1 110 ? 11.091 1.929 4.017 1.00 91.50 110 PHE A O 1
ATOM 879 N N . ASP A 1 111 ? 11.008 1.657 6.247 1.00 87.94 111 ASP A N 1
ATOM 880 C CA . ASP A 1 111 ? 12.206 0.812 6.335 1.00 87.94 111 ASP A CA 1
ATOM 881 C C . ASP A 1 111 ? 12.072 -0.451 5.465 1.00 87.94 111 ASP A C 1
ATOM 883 O O . ASP A 1 111 ? 12.994 -0.827 4.747 1.00 87.94 111 ASP A O 1
ATOM 887 N N . LYS A 1 112 ? 10.891 -1.087 5.457 1.00 86.88 112 LYS A N 1
ATOM 888 C CA . LYS A 1 112 ? 10.630 -2.254 4.601 1.00 86.88 112 LYS A CA 1
ATOM 889 C C . LYS A 1 112 ? 10.630 -1.893 3.112 1.00 86.88 112 LYS A C 1
ATOM 891 O O . LYS A 1 112 ? 11.211 -2.621 2.315 1.00 86.88 112 LYS A O 1
ATOM 896 N N . ALA A 1 113 ? 10.003 -0.789 2.710 1.00 89.50 113 ALA A N 1
ATOM 897 C CA . ALA A 1 113 ? 10.032 -0.361 1.310 1.00 89.50 113 ALA A CA 1
ATOM 898 C C . ALA A 1 113 ? 11.457 0.004 0.854 1.00 89.50 113 ALA A C 1
ATOM 900 O O . ALA A 1 113 ? 11.813 -0.252 -0.295 1.00 89.50 113 ALA A O 1
ATOM 901 N N . ASP A 1 114 ? 12.283 0.542 1.755 1.00 87.75 114 ASP A N 1
ATOM 902 C CA . ASP A 1 114 ? 13.691 0.850 1.495 1.00 87.75 114 ASP A CA 1
ATOM 903 C C . ASP A 1 114 ? 14.505 -0.430 1.264 1.00 87.75 114 ASP A C 1
ATOM 905 O O . ASP A 1 114 ? 15.277 -0.510 0.312 1.00 87.75 114 ASP A O 1
ATOM 909 N N . TRP A 1 115 ? 14.251 -1.488 2.041 1.00 86.56 115 TRP A N 1
ATOM 910 C CA . TRP A 1 115 ? 14.874 -2.798 1.819 1.00 86.56 115 TRP A CA 1
ATOM 911 C C . TRP A 1 115 ? 14.498 -3.412 0.468 1.00 86.56 115 TRP A C 1
ATOM 913 O O . TRP A 1 115 ? 15.373 -3.950 -0.208 1.00 86.56 115 TRP A O 1
ATOM 923 N N . VAL A 1 116 ? 13.237 -3.280 0.035 1.00 87.94 116 VAL A N 1
ATOM 924 C CA . VAL A 1 116 ? 12.830 -3.707 -1.317 1.00 87.94 116 VAL A CA 1
ATOM 925 C C . VAL A 1 116 ? 13.599 -2.931 -2.384 1.00 87.94 116 VAL A C 1
ATOM 927 O O . VAL A 1 116 ? 14.098 -3.516 -3.342 1.00 87.94 116 VAL A O 1
ATOM 930 N N . MET A 1 117 ? 13.720 -1.611 -2.222 1.00 88.25 117 MET A N 1
ATOM 931 C CA . MET A 1 117 ? 14.460 -0.765 -3.160 1.00 88.25 117 MET A CA 1
ATOM 932 C C . MET A 1 117 ? 15.949 -1.112 -3.213 1.00 88.25 117 MET A C 1
ATOM 934 O O . MET A 1 117 ? 16.517 -1.133 -4.303 1.00 88.25 117 MET A O 1
ATOM 938 N N . MET A 1 118 ? 16.563 -1.433 -2.071 1.00 83.44 118 MET A N 1
ATOM 939 C CA . MET A 1 118 ? 17.940 -1.927 -2.020 1.00 83.44 118 MET A CA 1
ATOM 940 C C . MET A 1 118 ? 18.084 -3.265 -2.754 1.00 83.44 118 MET A C 1
ATOM 942 O O . MET A 1 118 ? 18.960 -3.383 -3.607 1.00 83.44 118 MET A O 1
ATOM 946 N N . GLY A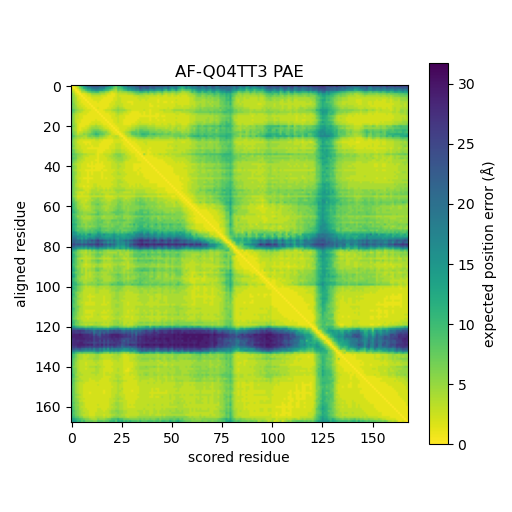 1 119 ? 17.190 -4.230 -2.505 1.00 82.62 119 GLY A N 1
ATOM 947 C CA . GLY A 1 119 ? 17.208 -5.531 -3.185 1.00 82.62 119 GLY A CA 1
ATOM 948 C C . GLY A 1 119 ? 16.961 -5.439 -4.697 1.00 82.62 119 GLY A C 1
ATOM 949 O O . GLY A 1 119 ? 17.510 -6.216 -5.474 1.00 82.62 119 GLY A O 1
ATOM 950 N N . LEU A 1 120 ? 16.173 -4.458 -5.147 1.00 83.25 120 LEU A N 1
ATOM 951 C CA . LEU A 1 120 ? 15.952 -4.183 -6.570 1.00 83.25 120 LEU A CA 1
ATOM 952 C C . LEU A 1 120 ? 17.178 -3.583 -7.277 1.00 83.25 120 LEU A C 1
ATOM 954 O O . LEU A 1 120 ? 17.253 -3.645 -8.508 1.00 83.25 120 LEU A O 1
ATOM 958 N N . GLY A 1 121 ? 18.109 -2.967 -6.545 1.00 75.69 121 GLY A N 1
ATOM 959 C CA . GLY A 1 121 ? 19.278 -2.283 -7.099 1.00 75.69 121 GLY A CA 1
ATOM 960 C C . GLY A 1 121 ? 18.952 -1.074 -7.995 1.00 75.69 121 GLY A C 1
ATOM 961 O O . GLY A 1 121 ? 17.793 -0.736 -8.265 1.00 75.69 121 GLY A O 1
ATOM 962 N N . ASN A 1 122 ? 19.995 -0.415 -8.506 1.00 68.12 122 ASN A N 1
ATOM 963 C CA . ASN A 1 122 ? 19.868 0.770 -9.362 1.00 68.12 122 ASN A CA 1
ATOM 964 C C . ASN A 1 122 ? 19.693 0.398 -10.844 1.00 68.12 122 ASN A C 1
ATOM 966 O O . ASN A 1 122 ? 20.176 -0.626 -11.313 1.00 68.12 122 ASN A O 1
ATOM 970 N N . LYS A 1 123 ? 19.008 1.259 -11.605 1.00 55.59 123 LYS A N 1
ATOM 971 C CA . LYS A 1 123 ? 18.708 1.051 -13.034 1.00 55.59 123 LYS A CA 1
ATOM 972 C C . LYS A 1 123 ? 19.947 1.132 -13.953 1.00 55.59 123 LYS A C 1
ATOM 974 O O . LYS A 1 123 ? 19.882 0.608 -15.058 1.00 55.59 123 LYS A O 1
ATOM 979 N N . ASP A 1 124 ? 21.040 1.755 -13.493 1.00 50.06 124 ASP A N 1
ATOM 980 C CA . ASP A 1 124 ? 22.162 2.204 -14.338 1.00 50.06 124 ASP A CA 1
ATOM 981 C C . ASP A 1 124 ? 23.576 1.822 -13.835 1.00 50.06 124 ASP A C 1
ATOM 983 O O . ASP A 1 124 ? 24.529 2.525 -14.163 1.00 50.06 124 ASP A O 1
ATOM 987 N N . GLY A 1 125 ? 23.796 0.754 -13.056 1.00 43.25 125 GLY A N 1
ATOM 988 C CA . GLY A 1 125 ? 25.184 0.476 -12.650 1.00 43.25 125 GLY A CA 1
ATOM 989 C C . GLY A 1 125 ? 25.515 -0.924 -12.132 1.00 43.25 125 GLY A C 1
ATOM 990 O O . GLY A 1 125 ? 24.666 -1.549 -11.502 1.00 43.25 125 GLY A O 1
ATOM 991 N N . PRO A 1 126 ? 26.760 -1.388 -12.367 1.00 38.78 126 PRO A N 1
ATOM 992 C CA . PRO A 1 126 ? 27.284 -2.692 -11.958 1.00 38.78 126 PRO A CA 1
ATOM 993 C C . PRO A 1 126 ? 27.747 -2.733 -10.484 1.00 38.78 126 PRO A C 1
ATOM 995 O O . PRO A 1 126 ? 28.360 -3.709 -10.071 1.00 38.78 126 PRO A O 1
ATOM 998 N N . ASP A 1 127 ? 27.463 -1.690 -9.696 1.00 42.62 127 ASP A N 1
ATOM 999 C CA . ASP A 1 127 ? 28.070 -1.445 -8.377 1.00 42.62 127 ASP A CA 1
ATOM 1000 C C . ASP A 1 127 ? 27.200 -1.908 -7.196 1.00 42.62 127 ASP A C 1
ATOM 1002 O O . ASP A 1 127 ? 27.159 -1.266 -6.145 1.00 42.62 127 ASP A O 1
ATOM 1006 N N . TYR A 1 128 ? 26.484 -3.020 -7.352 1.00 49.25 128 TYR A N 1
ATOM 1007 C CA . TYR A 1 128 ? 25.960 -3.746 -6.198 1.00 49.25 128 TYR A CA 1
ATOM 1008 C C . TYR A 1 128 ? 26.629 -5.116 -6.168 1.00 49.25 128 TYR A C 1
ATOM 1010 O O . TYR A 1 128 ? 26.404 -5.928 -7.066 1.00 49.25 128 TYR A O 1
ATOM 1018 N N . ASP A 1 129 ? 27.451 -5.358 -5.142 1.00 48.88 129 ASP A N 1
ATOM 1019 C CA . ASP A 1 129 ? 27.875 -6.704 -4.757 1.00 48.88 129 ASP A CA 1
ATOM 1020 C C . ASP A 1 129 ? 26.603 -7.456 -4.351 1.00 48.88 129 ASP A C 1
ATOM 1022 O O . ASP A 1 129 ? 26.106 -7.353 -3.230 1.00 48.88 129 ASP A O 1
ATOM 1026 N N . SER A 1 130 ? 25.990 -8.118 -5.329 1.00 45.97 130 SER A N 1
ATOM 1027 C CA . SER A 1 130 ? 24.749 -8.853 -5.166 1.00 45.97 130 SER A CA 1
ATOM 1028 C C . SER A 1 130 ? 24.994 -10.041 -4.239 1.00 45.97 130 SER A C 1
ATOM 1030 O O . SER A 1 130 ? 25.407 -11.106 -4.700 1.00 45.97 130 SER A O 1
ATOM 1032 N N . GLU A 1 131 ? 24.710 -9.894 -2.947 1.00 50.94 131 GLU A N 1
ATOM 1033 C CA . GLU A 1 131 ? 24.540 -11.077 -2.098 1.00 50.94 131 GLU A CA 1
ATOM 1034 C C . GLU A 1 131 ? 23.344 -11.921 -2.580 1.00 50.94 131 GLU A C 1
ATOM 1036 O O . GLU A 1 131 ? 23.348 -13.130 -2.377 1.00 50.94 131 GLU A O 1
ATOM 1041 N N . ASP A 1 132 ? 22.385 -11.327 -3.313 1.00 60.03 132 ASP A N 1
ATOM 1042 C CA . ASP A 1 132 ? 21.223 -12.041 -3.856 1.00 60.03 132 ASP A CA 1
ATOM 1043 C C . ASP A 1 132 ? 20.807 -11.538 -5.256 1.00 60.03 132 ASP A C 1
ATOM 1045 O O . ASP A 1 132 ? 19.862 -10.769 -5.437 1.00 60.03 132 ASP A O 1
ATOM 1049 N N . SER A 1 133 ? 21.531 -11.976 -6.292 1.00 65.69 133 SER A N 1
ATOM 1050 C CA . SER A 1 133 ? 21.222 -11.667 -7.707 1.00 65.69 133 SER A CA 1
ATOM 1051 C C . SER A 1 133 ? 19.820 -12.118 -8.158 1.00 65.69 133 SER A C 1
ATOM 1053 O O . SER A 1 133 ? 19.324 -11.644 -9.179 1.00 65.69 133 SER A O 1
ATOM 1055 N N . TYR A 1 134 ? 19.166 -12.984 -7.378 1.00 78.31 134 TYR A N 1
ATOM 1056 C CA . TYR A 1 134 ? 17.839 -13.539 -7.646 1.00 78.31 134 TYR A CA 1
ATOM 1057 C C . TYR A 1 134 ? 16.683 -12.696 -7.077 1.00 78.31 134 TYR A C 1
ATOM 1059 O O . TYR A 1 134 ? 15.526 -12.917 -7.430 1.00 78.31 134 TYR A O 1
ATOM 1067 N N . TYR A 1 135 ? 16.951 -11.706 -6.214 1.00 83.81 135 TYR A N 1
ATOM 1068 C CA . TYR A 1 135 ? 15.887 -10.946 -5.545 1.00 83.81 135 TYR A CA 1
ATOM 1069 C C . TYR A 1 135 ? 14.892 -10.268 -6.511 1.00 83.81 135 TYR A C 1
ATOM 1071 O O . TYR A 1 135 ? 13.686 -10.370 -6.274 1.00 83.81 135 TYR A O 1
ATOM 1079 N N . PRO A 1 136 ? 15.323 -9.616 -7.615 1.00 86.31 136 PRO A N 1
ATOM 1080 C CA . PRO A 1 136 ? 14.381 -9.030 -8.568 1.00 86.31 136 PRO A CA 1
ATOM 1081 C C . PRO A 1 136 ? 13.464 -10.062 -9.240 1.00 86.31 136 PRO A C 1
ATOM 1083 O O . PRO A 1 136 ? 12.304 -9.744 -9.492 1.00 86.31 136 PRO A O 1
ATOM 1086 N N . GLU A 1 137 ? 13.967 -11.270 -9.516 1.00 85.19 137 GLU A N 1
ATOM 1087 C CA . GLU A 1 137 ? 13.186 -12.372 -10.100 1.00 85.19 137 GLU A CA 1
ATOM 1088 C C . GLU A 1 137 ? 12.182 -12.918 -9.082 1.00 85.19 137 GLU A C 1
ATOM 1090 O O . GLU A 1 137 ? 11.002 -13.040 -9.393 1.00 85.19 137 GLU A O 1
ATOM 1095 N N . MET A 1 138 ? 12.610 -13.124 -7.833 1.00 86.25 138 MET A N 1
ATOM 1096 C CA . MET A 1 138 ? 11.720 -13.524 -6.739 1.00 86.25 138 MET A CA 1
ATOM 1097 C C . MET A 1 138 ? 10.596 -12.505 -6.506 1.00 86.25 138 MET A C 1
ATOM 1099 O O . MET A 1 138 ? 9.432 -12.884 -6.393 1.00 86.25 138 MET A O 1
ATOM 1103 N N . LEU A 1 139 ? 10.908 -11.205 -6.487 1.00 87.19 139 LEU A N 1
ATOM 1104 C CA . LEU A 1 139 ? 9.886 -10.170 -6.333 1.00 87.19 139 LEU A CA 1
ATOM 1105 C C . LEU A 1 139 ? 8.908 -10.174 -7.515 1.00 87.19 139 LEU A C 1
ATOM 1107 O O . LEU A 1 139 ? 7.707 -9.966 -7.323 1.00 87.19 139 LEU A O 1
ATOM 1111 N N . GLU A 1 140 ? 9.407 -10.381 -8.733 1.00 89.44 140 GLU A N 1
ATOM 1112 C CA . GLU A 1 140 ? 8.563 -10.496 -9.917 1.00 89.44 140 GLU A CA 1
ATOM 1113 C C . GLU A 1 140 ? 7.643 -11.722 -9.825 1.00 89.44 140 GLU A C 1
ATOM 1115 O O . GLU A 1 140 ? 6.450 -11.587 -10.085 1.00 89.44 140 GLU A O 1
ATOM 1120 N N . ASP A 1 141 ? 8.142 -12.875 -9.383 1.00 87.75 141 ASP A N 1
ATOM 1121 C CA . ASP A 1 141 ? 7.335 -14.083 -9.179 1.00 87.75 141 ASP A CA 1
ATOM 1122 C C . ASP A 1 141 ? 6.247 -13.871 -8.113 1.00 87.75 141 ASP A C 1
ATOM 1124 O O . ASP A 1 141 ? 5.097 -14.283 -8.289 1.00 87.75 141 ASP A O 1
ATOM 1128 N N . GLU A 1 142 ? 6.585 -13.185 -7.019 1.00 86.12 142 GLU A N 1
ATOM 1129 C CA . GLU A 1 142 ? 5.672 -12.958 -5.898 1.00 86.12 142 GLU A CA 1
ATOM 1130 C C . GLU A 1 142 ? 4.639 -11.857 -6.138 1.00 86.12 142 GLU A C 1
ATOM 1132 O O . GLU A 1 142 ? 3.587 -11.876 -5.497 1.00 86.12 142 GLU A O 1
ATOM 1137 N N . THR A 1 143 ? 4.942 -10.880 -7.004 1.00 87.38 143 THR A N 1
ATOM 1138 C CA . THR A 1 143 ? 4.120 -9.666 -7.178 1.00 87.38 143 THR A CA 1
ATOM 1139 C C . THR A 1 143 ? 3.620 -9.419 -8.600 1.00 87.38 143 THR A C 1
ATOM 1141 O O . THR A 1 143 ? 2.728 -8.589 -8.796 1.00 87.38 143 THR A O 1
ATOM 1144 N N . GLN A 1 144 ? 4.194 -10.110 -9.588 1.00 89.69 144 GLN A N 1
ATOM 1145 C CA . GLN A 1 144 ? 4.079 -9.862 -11.033 1.00 89.69 144 GLN A CA 1
ATOM 1146 C C . GLN A 1 144 ? 4.581 -8.487 -11.500 1.00 89.69 144 GLN A C 1
ATOM 1148 O O . GLN A 1 144 ? 4.425 -8.130 -12.672 1.00 89.69 144 GLN A O 1
ATOM 1153 N N . LEU A 1 145 ? 5.213 -7.703 -10.620 1.00 89.75 145 LEU A N 1
ATOM 1154 C CA . LEU A 1 145 ? 5.837 -6.447 -11.013 1.00 89.75 145 LEU A CA 1
ATOM 1155 C C . LEU A 1 145 ? 7.201 -6.709 -11.627 1.00 89.75 145 LEU A C 1
ATOM 1157 O O . LEU A 1 145 ? 8.127 -7.155 -10.953 1.00 89.75 145 LEU A O 1
ATOM 1161 N N . LYS A 1 146 ? 7.361 -6.294 -12.885 1.00 90.12 146 LYS A N 1
ATOM 1162 C CA . LYS A 1 146 ? 8.686 -6.203 -13.497 1.00 90.12 146 LYS A CA 1
ATOM 1163 C C . LYS A 1 146 ? 9.586 -5.293 -12.646 1.00 90.12 146 LYS A C 1
ATOM 1165 O O . LYS A 1 146 ? 9.112 -4.249 -12.186 1.00 90.12 146 LYS A O 1
ATOM 1170 N N . PRO A 1 147 ? 10.899 -5.561 -12.530 1.00 88.38 147 PRO A N 1
ATOM 1171 C CA . PRO A 1 147 ? 11.805 -4.779 -11.682 1.00 88.38 147 PRO A CA 1
ATOM 1172 C C . PRO A 1 147 ? 11.784 -3.263 -11.930 1.00 88.38 147 PRO A C 1
ATOM 1174 O O . PRO A 1 147 ? 12.002 -2.466 -11.021 1.00 88.38 147 PRO A O 1
ATOM 1177 N N . LYS A 1 148 ? 11.539 -2.821 -13.169 1.00 89.25 148 LYS A N 1
ATOM 1178 C CA . LYS A 1 148 ? 11.390 -1.391 -13.489 1.00 89.25 148 LYS A CA 1
ATOM 1179 C C . LYS A 1 148 ? 10.146 -0.788 -12.830 1.00 89.25 148 LYS A C 1
ATOM 1181 O O . LYS A 1 148 ? 10.238 0.284 -12.241 1.00 89.25 148 LYS A O 1
ATOM 1186 N N . ASP A 1 149 ? 9.015 -1.472 -12.950 1.00 90.69 149 ASP A N 1
ATOM 1187 C CA . ASP A 1 149 ? 7.736 -1.038 -12.396 1.00 90.69 149 ASP A CA 1
ATOM 1188 C C . ASP A 1 149 ? 7.748 -1.141 -10.866 1.00 90.69 149 ASP A C 1
ATOM 1190 O O . ASP A 1 149 ? 7.287 -0.228 -10.189 1.00 90.69 149 ASP A O 1
ATOM 1194 N N . ALA A 1 150 ? 8.379 -2.180 -10.309 1.00 90.50 150 ALA A N 1
ATOM 1195 C CA . ALA A 1 150 ? 8.591 -2.309 -8.872 1.00 90.50 150 ALA A CA 1
ATOM 1196 C C . ALA A 1 150 ? 9.340 -1.097 -8.290 1.00 90.50 150 ALA A C 1
ATOM 1198 O O . ALA A 1 150 ? 8.874 -0.503 -7.319 1.00 90.50 150 ALA A O 1
ATOM 1199 N N . ARG A 1 151 ? 10.440 -0.654 -8.917 1.00 91.00 151 ARG A N 1
ATOM 1200 C CA . ARG A 1 151 ? 11.178 0.544 -8.467 1.00 91.00 151 ARG A CA 1
ATOM 1201 C C . ARG A 1 151 ? 10.315 1.806 -8.462 1.00 91.00 151 ARG A C 1
ATOM 1203 O O . ARG A 1 151 ? 10.442 2.633 -7.565 1.00 91.00 151 ARG A O 1
ATOM 1210 N N . GLU A 1 152 ? 9.443 1.965 -9.454 1.00 91.81 152 GLU A N 1
ATOM 1211 C CA . GLU A 1 152 ? 8.526 3.107 -9.536 1.00 91.81 152 GLU A CA 1
ATOM 1212 C C . GLU A 1 152 ? 7.487 3.066 -8.406 1.00 91.81 152 GLU A C 1
ATOM 1214 O O . GLU A 1 152 ? 7.304 4.060 -7.703 1.00 91.81 152 GLU A O 1
ATOM 1219 N N . VAL A 1 153 ? 6.877 1.900 -8.170 1.00 91.06 153 VAL A N 1
ATOM 1220 C CA . VAL A 1 153 ? 5.894 1.689 -7.096 1.00 91.06 153 VAL A CA 1
ATOM 1221 C C . VAL A 1 153 ? 6.514 1.909 -5.718 1.00 91.06 153 VAL A C 1
ATOM 1223 O O . VAL A 1 153 ? 6.018 2.725 -4.940 1.00 91.06 153 VAL A O 1
ATOM 1226 N N . TYR A 1 154 ? 7.607 1.216 -5.399 1.00 91.38 154 TYR A N 1
ATOM 1227 C CA . TYR A 1 154 ? 8.237 1.310 -4.081 1.00 91.38 154 TYR A CA 1
ATOM 1228 C C . TYR A 1 154 ? 8.911 2.672 -3.856 1.00 91.38 154 TYR A C 1
ATOM 1230 O O . TYR A 1 154 ? 8.853 3.204 -2.747 1.00 91.38 154 TYR A O 1
ATOM 1238 N N . GLY A 1 155 ? 9.431 3.314 -4.908 1.00 92.88 155 GLY A N 1
ATOM 1239 C CA . GLY A 1 155 ? 9.891 4.703 -4.847 1.00 92.88 155 GLY A CA 1
ATOM 1240 C C . GLY A 1 155 ? 8.762 5.689 -4.516 1.00 92.88 155 GLY A C 1
ATOM 1241 O O . GLY A 1 155 ? 8.927 6.564 -3.661 1.00 92.88 155 GLY A O 1
ATOM 1242 N N . ALA A 1 156 ? 7.584 5.522 -5.127 1.00 92.50 156 ALA A N 1
ATOM 1243 C CA . ALA A 1 156 ? 6.406 6.327 -4.809 1.00 92.50 156 ALA A CA 1
ATOM 1244 C C . ALA A 1 156 ? 5.918 6.098 -3.366 1.00 92.50 156 ALA A C 1
ATOM 1246 O O . ALA A 1 156 ? 5.607 7.064 -2.659 1.00 92.50 156 ALA A O 1
ATOM 1247 N N . LYS A 1 157 ? 5.927 4.840 -2.897 1.00 92.00 157 LYS A N 1
ATOM 1248 C CA . LYS A 1 157 ? 5.618 4.469 -1.505 1.00 92.00 157 LYS A CA 1
ATOM 1249 C C . LYS A 1 157 ? 6.544 5.161 -0.513 1.00 92.00 157 LYS A C 1
ATOM 1251 O O . LYS A 1 157 ? 6.053 5.817 0.405 1.00 92.00 157 LYS A O 1
ATOM 1256 N N . LEU A 1 158 ? 7.859 5.094 -0.726 1.00 93.44 158 LEU A N 1
ATOM 1257 C CA . LEU A 1 158 ? 8.850 5.750 0.132 1.00 93.44 158 LEU A CA 1
ATOM 1258 C C . LEU A 1 158 ? 8.602 7.254 0.249 1.00 93.44 158 LEU A C 1
ATOM 1260 O O . LEU A 1 158 ? 8.509 7.784 1.360 1.00 93.44 158 LEU A O 1
ATOM 1264 N N . ALA A 1 159 ? 8.429 7.939 -0.886 1.00 92.88 159 ALA A N 1
ATOM 1265 C CA . ALA A 1 159 ? 8.153 9.372 -0.903 1.00 92.88 159 ALA A CA 1
AT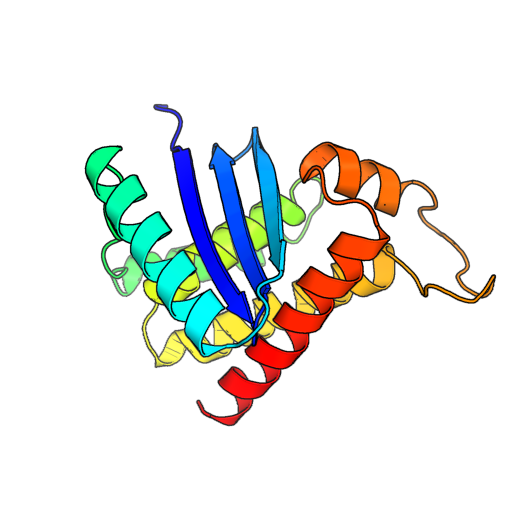OM 1266 C C . ALA A 1 159 ? 6.852 9.711 -0.152 1.00 92.88 159 ALA A C 1
ATOM 1268 O O . ALA A 1 159 ? 6.792 10.678 0.617 1.00 92.88 159 ALA A O 1
ATOM 1269 N N . HIS A 1 160 ? 5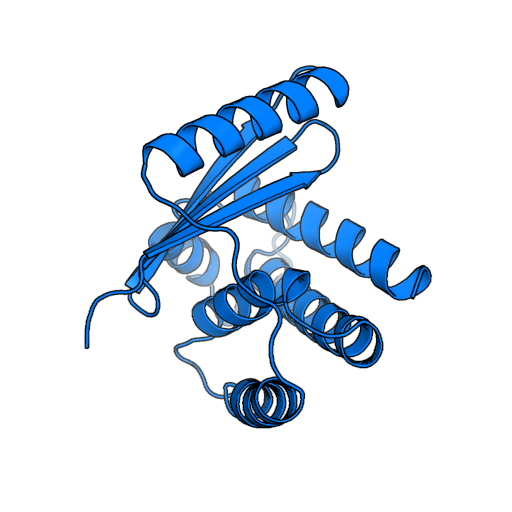.812 8.894 -0.334 1.00 93.19 160 HIS A N 1
ATOM 1270 C CA . HIS A 1 160 ? 4.529 9.076 0.330 1.00 93.19 160 HIS A CA 1
ATOM 1271 C C . HIS A 1 160 ? 4.613 8.854 1.845 1.00 93.19 160 HIS A C 1
ATOM 1273 O O . HIS A 1 160 ? 4.170 9.710 2.615 1.00 93.19 160 HIS A O 1
ATOM 1279 N N . TYR A 1 161 ? 5.215 7.751 2.295 1.00 93.06 161 TYR A N 1
ATOM 1280 C CA . TYR A 1 161 ? 5.373 7.460 3.720 1.00 93.06 161 TYR A CA 1
ATOM 1281 C C . TYR A 1 161 ? 6.227 8.518 4.408 1.00 93.06 161 TYR A C 1
ATOM 1283 O O . TYR A 1 161 ? 5.840 9.020 5.462 1.00 93.06 161 TYR A O 1
ATOM 1291 N N . GLN A 1 162 ? 7.325 8.950 3.781 1.00 94.62 162 GLN A N 1
ATOM 1292 C CA . GLN A 1 162 ? 8.158 10.023 4.315 1.00 94.62 162 GLN A CA 1
ATOM 1293 C C . GLN A 1 162 ? 7.369 11.329 4.489 1.00 94.62 162 GLN A C 1
ATOM 1295 O O . GLN A 1 162 ? 7.523 12.015 5.503 1.00 94.62 162 GLN A O 1
ATOM 1300 N N . LYS A 1 163 ? 6.501 11.674 3.528 1.00 93.94 163 LYS A N 1
ATOM 1301 C CA . LYS A 1 163 ? 5.612 12.837 3.638 1.00 93.94 163 LYS A CA 1
ATOM 1302 C C . LYS A 1 163 ? 4.645 12.688 4.814 1.00 93.94 163 LYS A C 1
ATOM 1304 O O . LYS A 1 163 ? 4.542 13.610 5.618 1.00 93.94 163 LYS A O 1
ATOM 1309 N N . LEU A 1 164 ? 3.976 11.542 4.947 1.00 92.12 164 LEU A N 1
ATOM 1310 C CA . LEU A 1 164 ? 3.029 11.297 6.040 1.00 92.12 164 LEU A CA 1
ATOM 1311 C C . LEU A 1 164 ? 3.704 11.322 7.419 1.00 92.12 164 LEU A C 1
ATOM 1313 O O . LEU A 1 164 ? 3.159 11.911 8.347 1.00 92.12 164 LEU A O 1
ATOM 1317 N N . ILE A 1 165 ? 4.907 10.754 7.552 1.00 92.81 165 ILE A N 1
ATOM 1318 C CA . ILE A 1 165 ? 5.686 10.767 8.804 1.00 92.81 165 ILE A CA 1
ATOM 1319 C C . ILE A 1 165 ? 6.018 12.194 9.252 1.00 92.81 165 ILE A C 1
ATOM 1321 O O . ILE A 1 165 ? 6.078 12.444 10.452 1.00 92.81 165 ILE A O 1
ATOM 1325 N N . LYS A 1 166 ? 6.262 13.116 8.310 1.00 92.88 166 LYS A N 1
ATOM 1326 C CA . LYS A 1 166 ? 6.544 14.531 8.609 1.00 92.88 166 LYS A CA 1
ATOM 1327 C C . LYS A 1 166 ? 5.293 15.317 9.015 1.00 92.88 166 LYS A C 1
ATOM 1329 O O . LYS A 1 166 ? 5.428 16.355 9.652 1.00 92.88 166 LYS A O 1
ATOM 1334 N N . MET A 1 167 ? 4.108 14.863 8.605 1.00 91.00 167 MET A N 1
ATOM 1335 C CA . MET A 1 167 ? 2.829 15.525 8.894 1.00 91.00 167 MET A CA 1
ATOM 1336 C C . MET A 1 167 ? 2.189 15.066 10.214 1.00 91.00 167 MET A C 1
ATOM 1338 O O . MET A 1 167 ? 1.382 15.805 10.773 1.00 91.00 167 MET A O 1
ATOM 1342 N N . LEU A 1 168 ? 2.520 13.857 10.677 1.00 87.00 168 LEU A N 1
ATOM 1343 C CA . LEU A 1 168 ? 2.118 13.279 11.968 1.00 87.00 168 LEU A CA 1
ATOM 1344 C C . LEU A 1 168 ? 3.182 13.533 13.037 1.00 87.00 168 LEU A C 1
ATOM 1346 O O . LEU A 1 168 ? 2.865 13.481 14.240 1.00 87.00 168 LEU A O 1
#

Sequence (168 aa):
MRSITYCQLELYGSIVIVSKGQLGKGRIITMHRETSSETAVAHLSDLRQSLVKENYVSPEPLSKKAEEQFFADLLNVSKYPEFHDGLEVAESLLLRVSNENKKKLLKILFDKADWVMMGLGNKDGPDYDSEDSYYPEMLEDETQLKPKDAREVYGAKLAHYQKLIKML

Secondary structure (DSSP, 8-state):
----EEEEEEEETTEEEEEEEETTS-EEEEEEE-SSHHHHHHHHHHHHHHHHHTT--PPPPPPHHHHHHHHHHHHH--STT-HHHHHHHHHHHTTTS-HHHHHHHHHHHHHHHHHHHHHH--TT-S----TTTTHHHHHHHHH---HHHHHHHHHHHHHHHHHHHHH-

Radius of gyration: 16.39 Å; Cα contacts (8 Å, |Δi|>4): 181; chains: 1; bounding box: 48×37×40 Å

Nearest PDB structures (foldseek):
  8xwx-assembly1_B  TM=4.499E-01  e=1.686E+00  Homo sapiens
  4pg5-assembly1_A  TM=2.673E-01  e=1.686E+00  Staphylococcus aureus M1064
  4pg8-assembly1_A  TM=3.553E-01  e=4.242E+00  Staphylococcus aureus M1064
  4pg6-assembly1_A  TM=2.722E-01  e=2.383E+00  Staphylococcus aureus

Mean predicted aligned error: 6.54 Å

Solvent-accessible surface area (backbone atoms only — not comparable to full-atom values): 9695 Å² total; per-residue (Å²): 131,84,85,54,70,52,74,48,80,48,78,55,71,26,32,35,37,40,39,40,35,36,78,94,73,50,38,42,48,47,82,46,79,44,98,35,46,70,54,23,53,51,51,52,51,54,52,52,57,51,38,48,76,71,69,56,72,85,76,73,67,58,52,71,70,56,49,55,50,46,56,57,52,61,67,66,57,78,61,82,90,50,59,67,55,54,50,51,55,55,59,73,37,63,85,22,50,54,78,84,52,38,50,58,52,38,51,54,52,34,56,52,35,49,51,52,48,58,56,58,55,70,99,84,64,90,85,61,89,60,90,54,82,56,43,42,57,52,49,22,76,46,24,66,31,54,61,72,58,42,50,54,52,39,49,49,47,39,56,49,36,55,52,51,52,73,75,103